Protein AF-A0A935EJN8-F1 (afdb_monomer_lite)

Sequence (92 aa):
MTQDFRQPGPHQASVGQERSQLDPGRRVVLLSLYASSFAFLLAGVWLLVGEQSLLSADIASIVGAALIITALSDVVVVAVLKRLWFKNTPRR

pLDDT: mean 77.46, std 17.54, range [41.53, 95.25]

Secondary structure (DSSP, 8-state):
---------TTSS-TT--S----HHHHHHHHHHHHHHHHHHHHHHHHHHS--SSS-HHHHHHHHHHHHHHHHHHHHHHHHHHHHHHHTS---

Foldseek 3Di:
DDPPPPDPDPPDDPPPPPPVPDDPVNVVVLVVLLVQLVVLLVQLVCLQPPDDPPDDNVVSPVSSVVSNVVSVVSVVVSVVSVVVVVVPDDDD

Radius of gyration: 24.27 Å; chains: 1; bounding box: 73×27×59 Å

Structure (mmCIF, N/CA/C/O backbone):
data_AF-A0A935EJN8-F1
#
_entry.id   AF-A0A935EJN8-F1
#
loop_
_atom_site.group_PDB
_atom_site.id
_atom_site.type_symbol
_atom_site.label_atom_id
_atom_site.label_alt_id
_atom_site.label_comp_id
_atom_site.label_asym_id
_atom_site.label_entity_id
_atom_site.label_seq_id
_atom_site.pdbx_PDB_ins_code
_atom_site.Cartn_x
_atom_site.Cartn_y
_atom_site.Cartn_z
_atom_site.occupancy
_atom_site.B_iso_or_equiv
_atom_site.auth_seq_id
_atom_site.auth_comp_id
_atom_site.auth_asym_id
_atom_site.auth_atom_id
_atom_site.pdbx_PDB_model_num
ATOM 1 N N . MET A 1 1 ? 56.297 -15.842 -36.664 1.00 44.31 1 MET A N 1
ATOM 2 C CA . MET A 1 1 ? 55.497 -15.992 -35.431 1.00 44.31 1 MET A CA 1
ATOM 3 C C . MET A 1 1 ? 54.265 -15.116 -35.566 1.00 44.31 1 MET A C 1
ATOM 5 O O . MET A 1 1 ? 54.341 -13.921 -35.331 1.00 44.31 1 MET A O 1
ATOM 9 N N . THR A 1 2 ? 53.168 -15.682 -36.053 1.00 52.78 2 THR A N 1
ATOM 10 C CA . THR A 1 2 ? 51.866 -15.014 -36.134 1.00 52.78 2 THR A CA 1
ATOM 11 C C . THR A 1 2 ? 51.161 -15.206 -34.795 1.00 52.78 2 THR A C 1
ATOM 13 O O . THR A 1 2 ? 50.824 -16.329 -34.430 1.00 52.78 2 THR A O 1
ATOM 16 N N . GLN A 1 3 ? 51.021 -14.130 -34.020 1.00 50.09 3 GLN A N 1
ATOM 17 C CA . GLN A 1 3 ? 50.187 -14.130 -32.821 1.00 50.09 3 GLN A CA 1
ATOM 18 C C . GLN A 1 3 ? 48.719 -14.146 -33.256 1.00 50.09 3 GLN A C 1
ATOM 20 O O . GLN A 1 3 ? 48.184 -13.134 -33.706 1.00 50.09 3 GLN A O 1
ATOM 25 N N . ASP A 1 4 ? 48.088 -15.310 -33.127 1.00 56.41 4 ASP A N 1
ATOM 26 C CA . ASP A 1 4 ? 46.640 -15.469 -33.205 1.00 56.41 4 ASP A CA 1
ATOM 27 C C . ASP A 1 4 ? 45.979 -14.715 -32.042 1.00 56.41 4 ASP A C 1
ATOM 29 O O . ASP A 1 4 ? 45.898 -15.204 -30.913 1.00 56.41 4 ASP A O 1
ATOM 33 N N . PHE A 1 5 ? 45.471 -13.516 -32.325 1.00 54.75 5 PHE A N 1
ATOM 34 C CA . PHE A 1 5 ? 44.509 -12.822 -31.471 1.00 54.75 5 PHE A CA 1
ATOM 35 C C . PHE A 1 5 ? 43.151 -13.528 -31.581 1.00 54.75 5 PHE A C 1
ATOM 37 O O . PHE A 1 5 ? 42.244 -13.092 -32.290 1.00 54.75 5 PHE A O 1
ATOM 44 N N . ARG A 1 6 ? 42.991 -14.646 -30.869 1.00 56.53 6 ARG A N 1
ATOM 45 C CA . ARG A 1 6 ? 41.656 -15.183 -30.592 1.00 56.53 6 ARG A CA 1
ATOM 46 C C . ARG A 1 6 ? 40.950 -14.220 -29.641 1.00 56.53 6 ARG A C 1
ATOM 48 O O . ARG A 1 6 ? 41.285 -14.131 -28.464 1.00 56.53 6 ARG A O 1
ATOM 55 N N . GLN A 1 7 ? 39.995 -13.481 -30.197 1.00 58.59 7 GLN A N 1
ATOM 56 C CA . GLN A 1 7 ? 39.012 -12.680 -29.476 1.00 58.59 7 GLN A CA 1
ATOM 57 C C . GLN A 1 7 ? 38.398 -13.488 -28.316 1.00 58.59 7 GLN A C 1
ATOM 59 O O . GLN A 1 7 ? 37.830 -14.555 -28.566 1.00 58.59 7 GLN A O 1
ATOM 64 N N . PRO A 1 8 ? 38.420 -12.990 -27.067 1.00 51.50 8 PRO A N 1
ATOM 65 C CA . PRO A 1 8 ? 37.424 -13.397 -26.094 1.00 51.50 8 PRO A CA 1
ATOM 66 C C . PRO A 1 8 ? 36.094 -12.758 -26.516 1.00 51.50 8 PRO A C 1
ATOM 68 O O . PRO A 1 8 ? 35.964 -11.536 -26.580 1.00 51.50 8 PRO A O 1
ATOM 71 N N . GLY A 1 9 ? 35.145 -13.607 -26.912 1.00 48.12 9 GLY A N 1
ATOM 72 C CA . GLY A 1 9 ? 33.879 -13.208 -27.518 1.00 48.12 9 GLY A CA 1
ATOM 73 C C . GLY A 1 9 ? 32.966 -12.374 -26.607 1.00 48.12 9 GLY A C 1
ATOM 74 O O . GLY A 1 9 ? 33.072 -12.439 -25.383 1.00 48.12 9 GLY A O 1
ATOM 75 N N . PRO A 1 10 ? 31.989 -11.653 -27.180 1.00 49.28 10 PRO A N 1
ATOM 76 C CA . PRO A 1 10 ? 31.020 -10.865 -26.418 1.00 49.28 10 PRO A CA 1
ATOM 77 C C . PRO A 1 10 ? 29.899 -11.718 -25.782 1.00 49.28 10 PRO A C 1
ATOM 79 O O . PRO A 1 10 ? 28.796 -11.225 -25.569 1.00 49.28 10 PRO A O 1
ATOM 82 N N . HIS A 1 11 ? 30.130 -13.006 -25.491 1.00 51.66 11 HIS A N 1
ATOM 83 C CA . HIS A 1 11 ? 29.042 -13.964 -25.230 1.00 51.66 11 HIS A CA 1
ATOM 84 C C . HIS A 1 11 ? 28.963 -14.604 -23.840 1.00 51.66 11 HIS A C 1
ATOM 86 O O . HIS A 1 11 ? 28.140 -15.491 -23.629 1.00 51.66 11 HIS A O 1
ATOM 92 N N . GLN A 1 12 ? 29.715 -14.128 -22.853 1.00 50.56 12 GLN A N 1
ATOM 93 C CA . GLN A 1 12 ? 29.524 -14.508 -21.445 1.00 50.56 12 GLN A CA 1
ATOM 94 C C . GLN A 1 12 ? 29.863 -13.257 -20.618 1.00 50.56 12 GLN A C 1
ATOM 96 O O . GLN A 1 12 ? 31.008 -12.839 -20.607 1.00 50.56 12 GLN A O 1
ATOM 101 N N . ALA A 1 13 ? 28.949 -12.501 -20.007 1.00 46.34 13 ALA A N 1
ATOM 102 C CA . ALA A 1 13 ? 28.058 -12.934 -18.942 1.00 46.34 13 ALA A CA 1
ATOM 103 C C . ALA A 1 13 ? 27.034 -11.824 -18.596 1.00 46.34 13 ALA A C 1
ATOM 105 O O . ALA A 1 13 ? 27.015 -11.299 -17.486 1.00 46.34 13 ALA A O 1
ATOM 106 N N . SER A 1 14 ? 26.141 -11.472 -19.521 1.00 44.25 14 SER A N 1
ATOM 107 C CA . SER A 1 14 ? 24.955 -10.650 -19.204 1.00 44.25 14 SER A CA 1
ATOM 108 C C . SER A 1 14 ? 23.736 -11.510 -18.834 1.00 44.25 14 SER A C 1
ATOM 110 O O . SER A 1 14 ? 22.601 -11.067 -18.949 1.00 44.25 14 SER A O 1
ATOM 112 N N . VAL A 1 15 ? 23.945 -12.748 -18.371 1.00 47.56 15 VAL A N 1
ATOM 113 C CA . VAL A 1 15 ? 22.893 -13.762 -18.117 1.00 47.56 15 VAL A CA 1
ATOM 114 C C . VAL A 1 15 ? 22.127 -13.515 -16.797 1.00 47.56 15 VAL A C 1
ATOM 116 O O . VAL A 1 15 ? 21.474 -14.399 -16.261 1.00 47.56 15 VAL A O 1
ATOM 119 N N . GLY A 1 16 ? 22.155 -12.299 -16.244 1.00 41.53 16 GLY A N 1
ATOM 120 C CA . GLY A 1 16 ? 21.489 -12.009 -14.964 1.00 41.53 16 GLY A CA 1
ATOM 121 C C . GLY A 1 16 ? 20.887 -10.618 -14.799 1.00 41.53 16 GLY A C 1
ATOM 122 O O . GLY A 1 16 ? 20.271 -10.357 -13.766 1.00 41.53 16 GLY A O 1
ATOM 123 N N . GLN A 1 17 ? 21.036 -9.718 -15.776 1.00 42.78 17 GLN A N 1
ATOM 124 C CA . GLN A 1 17 ? 20.678 -8.306 -15.587 1.00 42.78 17 GLN A CA 1
ATOM 125 C C . GLN A 1 17 ? 19.693 -7.740 -16.611 1.00 42.78 17 GLN A C 1
ATOM 127 O O . GLN A 1 17 ? 19.411 -6.547 -16.584 1.00 42.78 17 GLN A O 1
ATOM 132 N N . GLU A 1 18 ? 19.039 -8.594 -17.397 1.00 43.38 18 GLU A N 1
ATOM 133 C CA . GLU A 1 18 ? 17.774 -8.252 -18.058 1.00 43.38 18 GLU A CA 1
ATOM 134 C C . GLU A 1 18 ? 16.579 -8.413 -17.106 1.00 43.38 18 GLU A C 1
ATOM 136 O O . GLU A 1 18 ? 15.488 -8.848 -17.477 1.00 43.38 18 GLU A O 1
ATOM 141 N N . ARG A 1 19 ? 16.733 -8.008 -15.838 1.00 50.72 19 ARG A N 1
ATOM 142 C CA . ARG A 1 19 ? 15.561 -7.604 -15.058 1.00 50.72 19 ARG A CA 1
ATOM 143 C C . ARG A 1 19 ? 15.101 -6.291 -15.654 1.00 50.72 19 ARG A C 1
ATOM 145 O O . ARG A 1 19 ? 15.507 -5.249 -15.147 1.00 50.72 19 ARG A O 1
ATOM 152 N N . SER A 1 20 ? 14.338 -6.397 -16.750 1.00 51.84 20 SER A N 1
ATOM 153 C CA . SER A 1 20 ? 13.492 -5.381 -17.377 1.00 51.84 20 SER A CA 1
ATOM 154 C C . SER A 1 20 ? 13.599 -4.089 -16.589 1.00 51.84 20 SER A C 1
ATOM 156 O O . SER A 1 20 ? 12.910 -3.932 -15.574 1.00 51.84 20 SER A O 1
ATOM 158 N N . GLN A 1 21 ? 14.596 -3.264 -16.932 1.00 57.03 21 GLN A N 1
ATOM 159 C CA . GLN A 1 21 ? 14.928 -2.095 -16.134 1.00 57.03 21 GLN A CA 1
ATOM 160 C C . GLN A 1 21 ? 13.739 -1.153 -16.264 1.00 57.03 21 GLN A C 1
ATOM 162 O O . GLN A 1 21 ? 13.649 -0.382 -17.211 1.00 57.03 21 GLN A O 1
ATOM 167 N N . LEU A 1 22 ? 12.772 -1.277 -15.347 1.00 60.62 22 LEU A N 1
ATOM 168 C CA . LEU A 1 22 ? 11.701 -0.308 -15.213 1.00 60.62 22 LEU A CA 1
ATOM 169 C C . LEU A 1 22 ? 12.385 1.046 -15.131 1.00 60.62 22 LEU A C 1
ATOM 171 O O . LEU A 1 22 ? 13.248 1.223 -14.267 1.00 60.62 22 LEU A O 1
ATOM 175 N N . ASP A 1 23 ? 12.015 1.925 -16.057 1.00 75.00 23 ASP A N 1
ATOM 176 C CA . ASP A 1 23 ? 12.459 3.310 -16.117 1.00 75.00 23 ASP A CA 1
ATOM 177 C C . ASP A 1 23 ? 12.515 3.889 -14.689 1.00 75.00 23 ASP A C 1
ATOM 179 O O . ASP A 1 23 ? 11.574 3.648 -13.913 1.00 75.00 23 ASP A O 1
ATOM 183 N N . PRO A 1 24 ? 13.602 4.577 -14.290 1.00 77.88 24 PRO A N 1
ATOM 184 C CA . PRO A 1 24 ? 13.743 5.122 -12.942 1.00 77.88 24 PRO A CA 1
ATOM 185 C C . PRO A 1 24 ? 12.503 5.908 -12.489 1.00 77.88 24 PRO A C 1
ATOM 187 O O . PRO A 1 24 ? 12.105 5.770 -11.332 1.00 77.88 24 PRO A O 1
ATOM 190 N N . GLY A 1 25 ? 11.810 6.613 -13.394 1.00 82.38 25 GLY A N 1
ATOM 191 C CA . GLY A 1 25 ? 10.552 7.294 -13.071 1.00 82.38 25 GLY A CA 1
ATOM 192 C C . GLY A 1 25 ? 9.427 6.337 -12.656 1.00 82.38 25 GLY A C 1
ATOM 193 O O . GLY A 1 25 ? 8.750 6.555 -11.652 1.00 82.38 25 GLY A O 1
ATOM 194 N N . ARG A 1 26 ? 9.265 5.210 -13.363 1.00 82.62 26 ARG A N 1
ATOM 195 C CA . ARG A 1 26 ? 8.261 4.177 -13.030 1.00 82.62 26 ARG A CA 1
ATOM 196 C C . ARG A 1 26 ? 8.561 3.500 -11.694 1.00 82.62 26 ARG A C 1
ATOM 198 O O . ARG A 1 26 ? 7.634 3.136 -10.973 1.00 82.62 26 ARG A O 1
ATOM 205 N N . ARG A 1 27 ? 9.843 3.339 -11.346 1.00 83.38 27 ARG A N 1
ATOM 206 C CA . ARG A 1 27 ? 10.253 2.790 -10.042 1.00 83.38 27 ARG A CA 1
ATOM 207 C C . ARG A 1 27 ? 9.871 3.715 -8.895 1.00 83.38 27 ARG A C 1
ATOM 209 O O . ARG A 1 27 ? 9.341 3.222 -7.907 1.00 83.38 27 ARG A O 1
ATOM 216 N N . VAL A 1 28 ? 10.099 5.022 -9.040 1.00 88.38 28 VAL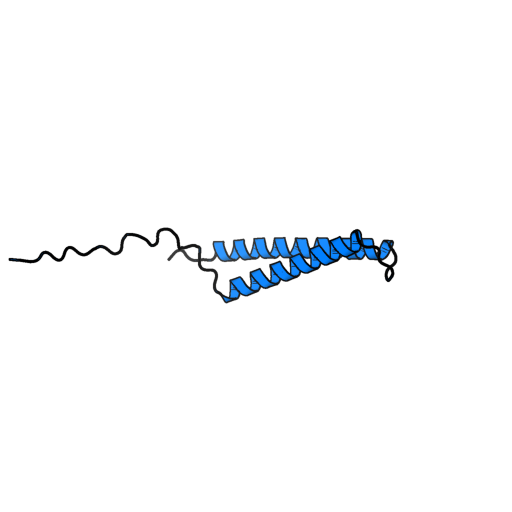 A N 1
ATOM 217 C CA . VAL A 1 28 ? 9.730 6.018 -8.021 1.00 88.38 28 VAL A CA 1
ATOM 218 C C . VAL A 1 28 ? 8.222 6.015 -7.782 1.00 88.38 28 VAL A C 1
ATOM 220 O O . VAL A 1 28 ? 7.804 5.966 -6.631 1.00 88.38 28 VAL A O 1
ATOM 223 N N . VAL A 1 29 ? 7.414 5.969 -8.848 1.00 87.75 29 VAL A N 1
ATOM 224 C CA . VAL A 1 29 ? 5.946 5.880 -8.736 1.00 87.75 29 VAL A CA 1
ATOM 225 C C . VAL A 1 29 ? 5.517 4.611 -7.995 1.00 87.75 29 VAL A C 1
ATOM 227 O O . VAL A 1 29 ? 4.703 4.672 -7.083 1.00 87.75 29 VAL A O 1
ATOM 230 N N . LEU A 1 30 ? 6.076 3.446 -8.333 1.00 87.25 30 LEU A N 1
ATOM 231 C CA . LEU A 1 30 ? 5.737 2.213 -7.611 1.00 87.25 30 LEU A CA 1
ATOM 232 C C . LEU A 1 30 ? 6.146 2.284 -6.142 1.00 87.25 30 LEU A C 1
ATOM 234 O O . LEU A 1 30 ? 5.397 1.827 -5.285 1.00 87.25 30 LEU A O 1
ATOM 238 N N . LEU A 1 31 ? 7.325 2.839 -5.853 1.00 89.75 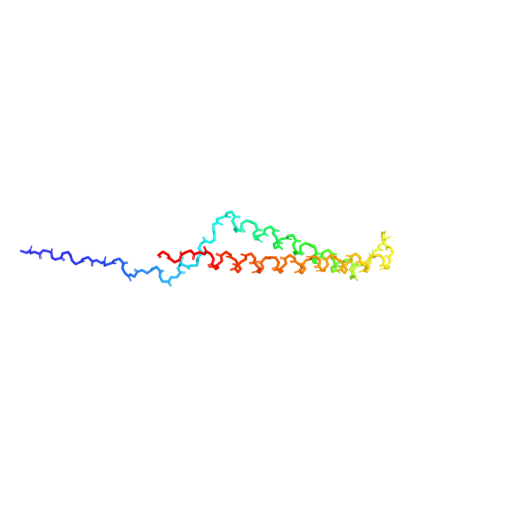31 LEU A N 1
ATOM 239 C CA . LEU A 1 31 ? 7.821 2.975 -4.490 1.00 89.75 31 LEU A CA 1
ATOM 240 C C . LEU A 1 31 ? 6.936 3.920 -3.667 1.00 89.75 31 LEU A C 1
ATOM 242 O O . LEU A 1 31 ? 6.623 3.596 -2.526 1.00 89.75 31 LEU A O 1
ATOM 246 N N . SER A 1 32 ? 6.501 5.046 -4.242 1.00 90.31 32 SER A N 1
ATOM 247 C CA . SER A 1 32 ? 5.615 5.991 -3.558 1.00 90.31 32 SER A CA 1
ATOM 248 C C . SER A 1 32 ? 4.235 5.393 -3.299 1.00 90.31 32 SER A C 1
ATOM 250 O O . SER A 1 32 ? 3.729 5.528 -2.188 1.00 90.31 32 SER A O 1
ATOM 252 N N . LEU A 1 33 ? 3.665 4.657 -4.261 1.00 89.94 33 LEU A N 1
ATOM 253 C CA . LEU A 1 33 ? 2.417 3.915 -4.057 1.00 89.94 33 LEU A CA 1
ATOM 254 C C . LEU A 1 33 ? 2.557 2.855 -2.958 1.00 89.94 33 LEU A C 1
ATOM 256 O O . LEU A 1 33 ? 1.693 2.757 -2.094 1.00 89.94 33 LEU A O 1
ATOM 260 N N . TYR A 1 34 ? 3.651 2.088 -2.944 1.00 90.00 34 TYR A N 1
ATOM 261 C CA . TYR A 1 34 ? 3.889 1.113 -1.876 1.00 90.00 34 TYR A CA 1
ATOM 262 C C . TYR A 1 34 ? 4.053 1.777 -0.508 1.00 90.00 34 TYR A C 1
ATOM 264 O O . TYR A 1 34 ? 3.494 1.285 0.468 1.00 90.00 34 TYR A O 1
ATOM 272 N N . ALA A 1 35 ? 4.794 2.883 -0.430 1.00 92.38 35 ALA A N 1
ATOM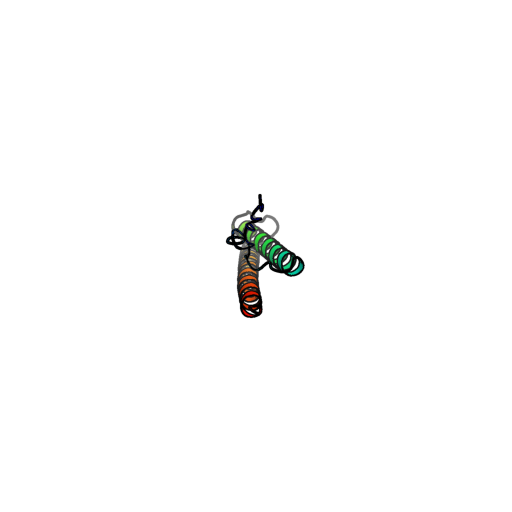 273 C CA . ALA A 1 35 ? 4.986 3.618 0.815 1.00 92.38 35 ALA A CA 1
ATOM 274 C C . ALA A 1 35 ? 3.658 4.190 1.337 1.00 92.38 35 ALA A C 1
ATOM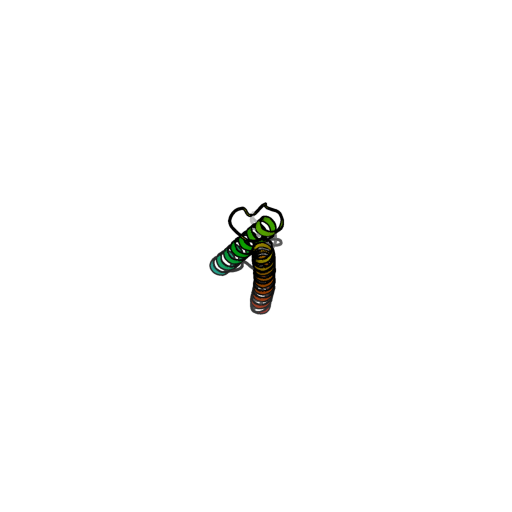 276 O O . ALA A 1 35 ? 3.355 4.047 2.519 1.00 92.38 35 ALA A O 1
ATOM 277 N N . SER A 1 36 ? 2.848 4.770 0.447 1.00 92.12 36 SER A N 1
ATOM 278 C CA . SER A 1 36 ? 1.507 5.280 0.750 1.00 92.12 36 SER A CA 1
ATOM 279 C C . SER A 1 36 ? 0.576 4.170 1.243 1.00 92.12 36 SER A C 1
ATOM 281 O O . SER A 1 36 ? 0.011 4.269 2.330 1.00 92.12 36 SER A O 1
ATOM 283 N N . SER A 1 37 ? 0.489 3.068 0.493 1.00 92.19 37 SER A N 1
ATOM 284 C CA . SER A 1 37 ? -0.297 1.886 0.858 1.00 92.19 37 SER A CA 1
ATOM 285 C C . SER A 1 37 ? 0.108 1.344 2.230 1.00 92.19 37 SER A C 1
ATOM 287 O O . SER A 1 37 ? -0.746 1.100 3.080 1.00 92.19 37 SER A O 1
ATOM 289 N N . PHE A 1 38 ? 1.412 1.221 2.490 1.00 93.75 38 PHE A N 1
ATOM 290 C CA . PHE A 1 38 ? 1.915 0.745 3.775 1.00 93.75 38 PHE A CA 1
ATOM 291 C C . PHE A 1 38 ? 1.568 1.699 4.923 1.00 93.75 38 PHE A C 1
ATOM 293 O O . PHE A 1 38 ? 1.145 1.243 5.983 1.00 93.75 38 PHE A O 1
ATOM 300 N N . ALA A 1 39 ? 1.690 3.012 4.711 1.00 94.31 39 ALA A N 1
ATOM 301 C CA . ALA A 1 39 ? 1.312 4.013 5.702 1.00 94.31 39 ALA A CA 1
ATOM 302 C C . ALA A 1 39 ? -0.187 3.947 6.036 1.00 94.31 39 ALA A C 1
ATOM 304 O O . ALA A 1 39 ? -0.545 3.949 7.213 1.00 94.31 39 ALA A O 1
ATOM 305 N N . PHE A 1 40 ? -1.058 3.817 5.029 1.00 93.12 40 PHE A N 1
ATOM 306 C CA . PHE A 1 40 ? -2.497 3.653 5.247 1.00 93.12 40 PHE A CA 1
ATOM 307 C C . PHE A 1 40 ? -2.840 2.345 5.950 1.00 93.12 40 PHE A C 1
ATOM 309 O O . PHE A 1 40 ? -3.678 2.342 6.848 1.00 93.12 40 PHE A O 1
ATOM 316 N N . LEU A 1 41 ? -2.173 1.246 5.595 1.00 93.44 41 LEU A N 1
ATOM 317 C CA . LEU A 1 41 ? -2.372 -0.037 6.259 1.00 93.44 41 LEU A CA 1
ATOM 318 C C . LEU A 1 41 ? -1.986 0.053 7.739 1.00 93.44 41 LEU A C 1
ATOM 320 O O . LEU A 1 41 ? -2.758 -0.357 8.602 1.00 93.44 41 LEU A O 1
ATOM 324 N N . LEU A 1 42 ? -0.815 0.624 8.033 1.00 95.19 42 LEU A N 1
ATOM 325 C CA . LEU A 1 42 ? -0.328 0.791 9.398 1.00 95.19 42 LEU A CA 1
ATOM 326 C C . LEU A 1 42 ? -1.261 1.700 10.204 1.00 95.19 42 LEU A C 1
ATOM 328 O O . LEU A 1 42 ? -1.626 1.352 11.321 1.00 95.19 42 LEU A O 1
ATOM 332 N N . ALA A 1 43 ? -1.684 2.824 9.622 1.00 92.81 43 ALA A N 1
ATOM 333 C CA . ALA A 1 43 ? -2.625 3.743 10.248 1.00 92.81 43 ALA A CA 1
ATOM 334 C C . ALA A 1 43 ? -3.980 3.074 10.510 1.00 92.81 43 ALA A C 1
ATOM 336 O O . ALA A 1 43 ? -4.521 3.222 11.598 1.00 92.81 43 ALA A O 1
ATOM 337 N N . GLY A 1 44 ? -4.506 2.300 9.557 1.00 91.69 44 GLY A N 1
ATOM 338 C CA . GLY A 1 44 ? -5.765 1.577 9.716 1.00 91.69 44 GLY A CA 1
ATOM 339 C C . GLY A 1 44 ? -5.698 0.507 10.804 1.00 91.69 44 GLY A C 1
ATOM 340 O O . GLY A 1 44 ? -6.572 0.454 11.665 1.00 91.69 44 GLY A O 1
ATOM 341 N N . VAL A 1 45 ? -4.630 -0.297 10.828 1.00 93.00 45 VAL A N 1
ATOM 342 C CA . VAL A 1 45 ? -4.403 -1.303 11.880 1.00 93.00 45 VAL A CA 1
ATOM 343 C C . VAL A 1 45 ? -4.205 -0.638 13.241 1.00 93.00 45 VAL A C 1
ATOM 345 O O . VAL A 1 45 ? -4.801 -1.071 14.224 1.00 93.00 45 VAL A O 1
ATOM 348 N N . TRP A 1 46 ? -3.421 0.439 13.304 1.00 92.44 46 TRP A N 1
ATOM 349 C CA . TRP A 1 46 ? -3.252 1.229 14.521 1.00 92.44 46 TRP A CA 1
ATOM 350 C C . TRP A 1 46 ? -4.584 1.785 15.018 1.00 92.44 46 TRP A C 1
ATOM 352 O O . TRP A 1 46 ? -4.846 1.767 16.217 1.00 92.44 46 TRP A O 1
ATOM 362 N N . LEU A 1 47 ? -5.450 2.240 14.110 1.00 91.12 47 LEU A N 1
ATOM 363 C CA . LEU A 1 47 ? -6.758 2.769 14.474 1.00 91.12 47 LEU A CA 1
ATOM 364 C C . LEU A 1 47 ? -7.684 1.698 15.065 1.00 91.12 47 LEU A C 1
ATOM 366 O O . LEU A 1 47 ? -8.461 2.006 15.962 1.00 91.12 47 LEU A O 1
ATOM 370 N N . LEU A 1 48 ? -7.579 0.456 14.579 1.00 89.12 48 LEU A N 1
ATOM 371 C CA . LEU A 1 48 ? -8.389 -0.677 15.036 1.00 89.12 48 LEU A CA 1
ATOM 372 C C . LEU A 1 48 ? -7.895 -1.308 16.343 1.00 89.12 48 LEU A C 1
ATOM 374 O O . LEU A 1 48 ? -8.700 -1.857 17.088 1.00 89.12 48 LEU A O 1
ATOM 378 N N . VAL A 1 49 ? -6.586 -1.285 16.597 1.00 89.56 49 VAL A N 1
ATOM 379 C CA . VAL A 1 49 ? -5.977 -1.953 17.762 1.00 89.56 49 VAL A CA 1
ATOM 380 C C . VAL A 1 49 ? -5.651 -0.965 18.885 1.00 89.56 49 VAL A C 1
ATOM 382 O O . VAL A 1 49 ? -5.638 -1.340 20.054 1.00 89.56 49 VAL A O 1
ATOM 385 N N . GLY A 1 50 ? -5.369 0.291 18.543 1.00 83.94 50 GLY A N 1
ATOM 386 C CA . GLY A 1 50 ? -5.017 1.336 19.495 1.00 83.94 50 GLY A CA 1
ATOM 387 C C . GLY A 1 50 ? -6.239 1.930 20.188 1.00 83.94 50 GLY A C 1
ATOM 388 O O . GLY A 1 50 ? -7.274 2.164 19.566 1.00 83.94 50 GLY A O 1
ATOM 389 N N . GLU A 1 51 ? -6.093 2.237 21.473 1.00 78.75 51 GLU A N 1
ATOM 390 C CA . GLU A 1 51 ? -7.103 2.953 22.249 1.00 78.75 51 GLU A CA 1
ATOM 391 C C . GLU A 1 51 ? -7.205 4.403 21.745 1.00 78.75 51 GLU A C 1
ATOM 393 O O . GLU A 1 51 ? -6.303 5.221 21.940 1.00 78.75 51 GLU A O 1
ATOM 398 N N . GLN A 1 52 ? -8.290 4.721 21.035 1.00 77.25 52 GLN A N 1
ATOM 399 C CA . GLN A 1 52 ? -8.505 6.056 20.480 1.00 77.25 52 GLN A CA 1
ATOM 400 C C . GLN A 1 52 ? -9.209 6.936 21.514 1.00 77.25 52 GLN A C 1
ATOM 402 O O . GLN A 1 52 ? -10.427 6.910 21.638 1.00 77.25 52 GLN A O 1
ATOM 407 N N . SER A 1 53 ? -8.453 7.760 22.239 1.00 78.94 53 SER A N 1
ATOM 408 C CA . SER A 1 53 ? -9.034 8.734 23.178 1.00 78.94 53 SER A CA 1
ATOM 409 C C . SER A 1 53 ? -9.733 9.911 22.481 1.00 78.94 53 SER A C 1
ATOM 411 O O . SER A 1 53 ? -10.528 10.614 23.100 1.00 78.94 53 SER A O 1
ATOM 413 N N . LEU A 1 54 ? -9.444 10.125 21.192 1.00 79.56 54 LEU A N 1
ATOM 414 C CA . LEU A 1 54 ? -9.938 11.250 20.389 1.00 79.56 54 LEU A CA 1
ATOM 415 C C . LEU A 1 54 ? -11.142 10.899 19.498 1.00 79.56 54 LEU A C 1
ATOM 417 O O . LEU A 1 54 ? -11.816 11.809 19.018 1.00 79.56 54 LEU A O 1
ATOM 421 N N . LEU A 1 55 ? -11.414 9.613 19.247 1.00 78.88 55 LEU A N 1
ATOM 422 C CA . LEU A 1 55 ? -12.502 9.159 18.376 1.00 78.88 55 LEU A CA 1
ATOM 423 C C . LEU A 1 55 ? -13.402 8.157 19.096 1.00 78.88 55 LEU A C 1
ATOM 425 O O . LEU A 1 55 ? -12.927 7.281 19.809 1.00 78.88 55 LEU A O 1
ATOM 429 N N . SER A 1 56 ? -14.709 8.240 18.833 1.00 86.00 56 SER A N 1
ATOM 430 C CA . SER A 1 56 ? -15.644 7.183 19.227 1.00 86.00 56 SER A CA 1
ATOM 431 C C . SER A 1 56 ? -15.235 5.850 18.591 1.00 86.00 56 SER A C 1
ATOM 433 O O . SER A 1 56 ? -14.842 5.821 17.421 1.00 86.00 56 SER A O 1
ATOM 435 N N . ALA A 1 57 ? -15.363 4.756 19.345 1.00 83.56 57 ALA A N 1
ATOM 436 C CA . ALA A 1 57 ? -14.974 3.411 18.918 1.00 83.56 57 ALA A CA 1
ATOM 437 C C . ALA A 1 57 ? -15.635 2.991 17.591 1.00 83.56 57 ALA A C 1
ATOM 439 O O . ALA A 1 57 ? -14.985 2.379 16.739 1.00 83.56 57 ALA A O 1
ATOM 440 N N . ASP A 1 58 ? -16.890 3.392 17.372 1.00 87.88 58 ASP A N 1
ATOM 441 C CA . ASP A 1 58 ? -17.614 3.113 16.126 1.00 87.88 58 ASP A CA 1
ATOM 442 C C . ASP A 1 58 ? -16.965 3.816 14.926 1.00 87.88 58 ASP A C 1
ATOM 444 O O . ASP A 1 58 ? -16.766 3.221 13.865 1.00 87.88 58 ASP A O 1
ATOM 448 N N . ILE A 1 59 ? -16.568 5.080 15.100 1.00 90.12 59 ILE A N 1
ATOM 449 C CA . ILE A 1 59 ? -15.946 5.881 14.040 1.00 90.12 59 ILE A CA 1
ATOM 450 C C . ILE A 1 59 ? -14.528 5.377 13.771 1.00 90.12 59 ILE A C 1
ATOM 452 O O . ILE A 1 59 ? -14.149 5.212 12.613 1.00 90.12 59 ILE A O 1
ATOM 456 N N . ALA A 1 60 ? -13.759 5.086 14.824 1.00 88.25 60 ALA A N 1
ATOM 457 C CA . ALA A 1 60 ? -12.427 4.503 14.703 1.00 88.25 60 ALA A CA 1
ATOM 458 C C . ALA A 1 60 ? -12.465 3.175 13.929 1.00 88.25 60 ALA A C 1
ATOM 460 O O . ALA A 1 60 ? -11.644 2.949 13.044 1.00 88.25 60 ALA A O 1
ATOM 461 N N . SER A 1 61 ? -13.475 2.339 14.174 1.00 89.19 61 SER A N 1
ATOM 462 C CA . SER A 1 61 ? -13.646 1.075 13.454 1.00 89.19 61 SER A CA 1
ATOM 463 C C . SER A 1 61 ? -13.906 1.284 11.959 1.00 89.19 61 SER A C 1
ATOM 465 O O . SER A 1 61 ? -13.257 0.660 11.116 1.00 89.19 61 SER A O 1
ATOM 467 N N . ILE A 1 62 ? -14.810 2.207 11.612 1.00 93.75 62 ILE A N 1
ATOM 468 C CA . ILE A 1 62 ? -15.153 2.519 10.216 1.00 93.75 62 ILE A CA 1
ATOM 469 C C . ILE A 1 62 ? -13.954 3.121 9.478 1.00 93.75 62 ILE A C 1
ATOM 471 O O . ILE A 1 62 ? -13.619 2.684 8.375 1.00 93.75 62 ILE A O 1
ATOM 475 N N . VAL A 1 63 ? -13.288 4.108 10.082 1.00 92.56 63 VAL A N 1
ATOM 476 C CA . VAL A 1 63 ? -12.131 4.777 9.473 1.00 92.56 63 VAL A CA 1
ATOM 477 C C . VAL A 1 63 ? -10.964 3.800 9.333 1.00 92.56 63 VAL A C 1
ATOM 479 O O . VAL A 1 63 ? -10.324 3.763 8.284 1.00 92.56 63 VAL A O 1
ATOM 482 N N . GLY A 1 64 ? -10.720 2.956 10.336 1.00 91.75 64 GLY A N 1
ATOM 483 C CA . GLY A 1 64 ? -9.657 1.955 10.306 1.00 91.75 64 GLY A CA 1
ATOM 484 C C . GLY A 1 64 ? -9.864 0.947 9.178 1.00 91.75 64 GLY A C 1
ATOM 485 O O . GLY A 1 64 ? -8.954 0.700 8.384 1.00 91.75 64 GLY A O 1
ATOM 486 N N . ALA A 1 65 ? -11.091 0.438 9.034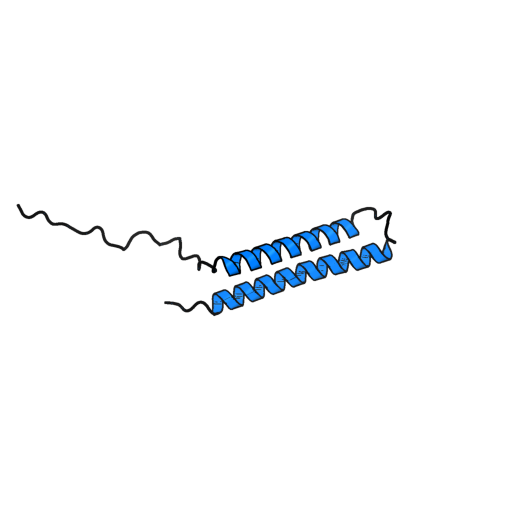 1.00 92.81 65 ALA A N 1
ATOM 487 C CA . ALA A 1 65 ? -11.460 -0.437 7.926 1.00 92.81 65 ALA A CA 1
ATOM 488 C C . ALA A 1 65 ? -11.316 0.259 6.559 1.00 92.81 65 ALA A C 1
ATOM 490 O O . ALA A 1 65 ? -10.752 -0.323 5.631 1.00 92.81 65 ALA A O 1
ATOM 491 N N . ALA A 1 66 ? -11.764 1.513 6.432 1.00 95.25 66 ALA A N 1
ATOM 492 C CA . ALA A 1 66 ? -11.639 2.286 5.196 1.00 95.25 66 ALA A CA 1
ATOM 493 C C . ALA A 1 66 ? -10.173 2.498 4.780 1.00 95.25 66 ALA A C 1
ATOM 495 O O . ALA A 1 66 ? -9.838 2.362 3.600 1.00 95.25 66 ALA A O 1
ATOM 496 N N . LEU A 1 67 ? -9.282 2.770 5.738 1.00 93.25 67 LEU A N 1
ATOM 497 C CA . LEU A 1 67 ? -7.844 2.894 5.489 1.00 93.25 67 LEU A CA 1
ATOM 498 C C . LEU A 1 67 ? -7.231 1.578 4.998 1.00 93.25 67 LEU A C 1
ATOM 500 O O . LEU A 1 67 ? -6.462 1.582 4.036 1.00 93.25 67 LEU A O 1
ATOM 504 N N . ILE A 1 68 ? -7.618 0.443 5.586 1.00 93.69 68 ILE A N 1
ATOM 505 C CA . ILE A 1 68 ? -7.151 -0.880 5.143 1.00 93.69 68 ILE A CA 1
ATOM 506 C C . ILE A 1 68 ? -7.637 -1.187 3.721 1.00 93.69 68 ILE A C 1
ATOM 508 O O . ILE A 1 68 ? -6.847 -1.618 2.881 1.00 93.69 68 ILE A O 1
ATOM 512 N N . ILE A 1 69 ? -8.912 -0.930 3.414 1.00 94.31 69 ILE A N 1
ATOM 513 C CA . ILE A 1 69 ? -9.471 -1.128 2.064 1.00 94.31 69 ILE A CA 1
ATOM 514 C C . ILE A 1 69 ? -8.748 -0.243 1.038 1.00 94.31 69 ILE A C 1
ATOM 516 O O . ILE A 1 69 ? -8.437 -0.692 -0.069 1.00 94.31 69 ILE A O 1
ATOM 520 N N . THR A 1 70 ? -8.435 0.997 1.412 1.00 93.19 70 THR A N 1
ATOM 521 C CA . THR A 1 70 ? -7.672 1.927 0.569 1.00 93.19 70 THR A CA 1
ATOM 522 C C . THR A 1 70 ? -6.264 1.392 0.305 1.00 93.19 70 THR A C 1
ATOM 524 O O . THR A 1 70 ? -5.845 1.305 -0.849 1.00 93.19 70 THR A O 1
ATOM 527 N N . ALA A 1 71 ? -5.566 0.919 1.342 1.00 92.50 71 ALA A N 1
ATOM 528 C CA . ALA A 1 71 ? -4.245 0.311 1.201 1.00 92.50 71 ALA A CA 1
ATOM 529 C C . ALA A 1 71 ? -4.255 -0.905 0.259 1.00 92.50 71 ALA A C 1
ATOM 531 O O . ALA A 1 71 ? -3.370 -1.037 -0.589 1.00 92.50 71 ALA A O 1
ATOM 532 N N . LEU A 1 72 ? -5.266 -1.773 0.366 1.00 92.25 72 LEU A N 1
ATO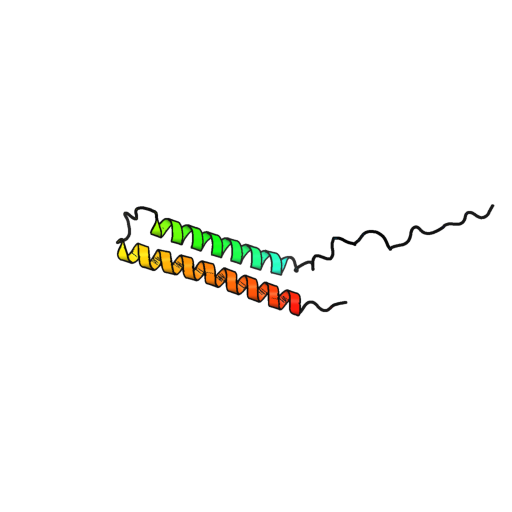M 533 C CA . LEU A 1 72 ? -5.441 -2.926 -0.523 1.00 92.25 72 LEU A CA 1
ATOM 534 C C . LEU A 1 72 ? -5.704 -2.502 -1.972 1.00 92.25 72 LEU A C 1
ATOM 536 O O . LEU A 1 72 ? -5.171 -3.115 -2.900 1.00 92.25 72 LEU A O 1
ATOM 540 N N . SER A 1 73 ? -6.482 -1.438 -2.172 1.00 91.88 73 SER A N 1
ATOM 541 C CA . SER A 1 73 ? -6.760 -0.886 -3.501 1.00 91.88 73 SER A CA 1
ATOM 542 C C . SER A 1 73 ? -5.473 -0.418 -4.188 1.00 91.88 73 SER A C 1
ATOM 544 O O . SER A 1 73 ? -5.244 -0.756 -5.351 1.00 91.88 73 SER A O 1
ATOM 546 N N . ASP A 1 74 ? -4.572 0.241 -3.455 1.00 89.69 74 ASP A N 1
ATOM 547 C CA . ASP A 1 74 ? -3.263 0.653 -3.976 1.00 89.69 74 ASP A CA 1
ATOM 548 C C . ASP A 1 74 ? -2.392 -0.547 -4.385 1.00 89.69 74 ASP A C 1
ATOM 550 O O . ASP A 1 74 ? -1.724 -0.510 -5.423 1.00 89.69 74 ASP A O 1
ATOM 554 N N . VAL A 1 75 ? -2.431 -1.655 -3.634 1.00 87.06 75 VAL A N 1
ATOM 555 C CA . VAL A 1 75 ? -1.714 -2.892 -4.003 1.00 87.06 75 VAL A CA 1
ATOM 556 C C . VAL A 1 75 ? -2.232 -3.451 -5.330 1.00 87.06 75 VAL A C 1
ATOM 558 O O . VAL A 1 75 ? -1.435 -3.870 -6.178 1.00 87.06 75 VAL A O 1
ATOM 561 N N . VAL A 1 76 ? -3.550 -3.427 -5.544 1.00 90.81 76 VAL A N 1
ATOM 562 C CA . VAL A 1 76 ? -4.164 -3.852 -6.811 1.00 90.81 76 VAL A CA 1
ATOM 563 C C . VAL A 1 76 ? -3.729 -2.934 -7.951 1.00 90.81 76 VAL A C 1
ATOM 565 O O . VAL A 1 76 ? -3.305 -3.429 -8.998 1.00 90.81 76 VAL A O 1
ATOM 568 N N . VAL A 1 77 ? -3.753 -1.614 -7.748 1.00 90.38 77 VAL A N 1
ATOM 569 C CA . VAL A 1 77 ? -3.285 -0.633 -8.742 1.00 90.38 77 VAL A CA 1
ATOM 570 C C . VAL A 1 77 ? -1.827 -0.894 -9.113 1.00 90.38 77 VAL A C 1
ATOM 572 O O . VAL A 1 77 ? -1.490 -0.958 -10.296 1.00 90.38 77 VAL A O 1
ATOM 575 N N . VAL A 1 78 ? -0.962 -1.134 -8.128 1.00 88.12 78 VAL A N 1
ATOM 576 C CA . VAL A 1 78 ? 0.444 -1.478 -8.359 1.00 88.12 78 VAL A CA 1
ATOM 577 C C . VAL A 1 78 ? 0.589 -2.780 -9.152 1.00 88.12 78 VAL A C 1
ATOM 579 O O . VAL A 1 78 ? 1.397 -2.844 -10.084 1.00 88.12 78 VAL A O 1
ATOM 582 N N . ALA A 1 79 ? -0.182 -3.818 -8.822 1.00 87.62 79 ALA A N 1
ATOM 583 C CA . ALA A 1 79 ? -0.159 -5.083 -9.551 1.00 87.62 79 ALA A CA 1
ATOM 584 C C . ALA A 1 79 ? -0.594 -4.905 -11.016 1.00 87.62 79 ALA A C 1
ATOM 586 O O . ALA A 1 79 ? 0.049 -5.441 -11.926 1.00 87.62 79 ALA A O 1
ATOM 587 N N . VAL A 1 80 ? -1.635 -4.102 -11.257 1.00 88.31 80 VAL A N 1
ATOM 588 C CA . VAL A 1 80 ? -2.121 -3.760 -12.600 1.00 88.31 80 VAL A CA 1
ATOM 589 C C . VAL A 1 80 ? -1.077 -2.949 -13.368 1.00 88.31 80 VAL A C 1
ATOM 591 O O . VAL A 1 80 ? -0.749 -3.316 -14.495 1.00 88.31 80 VAL A O 1
ATOM 594 N N . LEU A 1 81 ? -0.495 -1.908 -12.767 1.00 87.50 81 LEU A N 1
ATOM 595 C CA . LEU A 1 81 ? 0.545 -1.082 -13.391 1.00 87.50 81 LEU A CA 1
ATOM 596 C C . LEU A 1 81 ? 1.778 -1.905 -13.758 1.00 87.50 81 LEU A C 1
ATOM 598 O O . LEU A 1 81 ? 2.256 -1.820 -14.889 1.00 87.50 81 LEU A O 1
ATOM 602 N N . LYS A 1 82 ? 2.250 -2.765 -12.844 1.00 84.38 82 LYS A N 1
ATOM 603 C CA . LYS A 1 82 ? 3.326 -3.717 -13.143 1.00 84.38 82 LYS A CA 1
ATOM 604 C C . LYS A 1 82 ? 2.944 -4.580 -14.343 1.00 84.38 82 LYS A C 1
ATOM 606 O O . LYS A 1 82 ? 3.703 -4.634 -15.308 1.00 84.38 82 LYS A O 1
ATOM 611 N N . ARG A 1 83 ? 1.762 -5.206 -14.332 1.00 85.50 83 ARG A N 1
ATOM 612 C CA . ARG A 1 83 ? 1.304 -6.081 -15.424 1.00 85.50 83 ARG A CA 1
ATOM 613 C C . ARG A 1 83 ? 1.228 -5.350 -16.768 1.00 85.50 83 ARG A C 1
ATOM 615 O O . ARG A 1 83 ? 1.675 -5.900 -17.772 1.00 85.50 83 ARG A O 1
ATOM 622 N N . LEU A 1 84 ? 0.697 -4.128 -16.792 1.00 86.44 84 LEU A N 1
ATOM 623 C CA . LEU A 1 84 ? 0.596 -3.306 -18.000 1.00 86.44 84 LEU A CA 1
ATOM 624 C C . LEU A 1 84 ? 1.975 -2.909 -18.533 1.00 86.44 84 LEU A C 1
ATOM 626 O O . LEU A 1 84 ? 2.224 -3.020 -19.732 1.00 86.44 84 LEU A O 1
ATOM 630 N N . TRP A 1 85 ? 2.895 -2.499 -17.659 1.00 83.25 85 TRP A N 1
ATOM 631 C CA . TRP A 1 85 ? 4.241 -2.115 -18.079 1.00 83.25 85 TRP A CA 1
ATOM 632 C C . TRP A 1 85 ? 5.073 -3.301 -18.563 1.00 83.25 85 TRP A C 1
ATOM 634 O O . TRP A 1 85 ? 5.747 -3.170 -19.581 1.00 83.25 85 TRP A O 1
ATOM 644 N N . PHE A 1 86 ? 4.980 -4.468 -17.920 1.00 74.81 86 PHE A N 1
ATOM 645 C CA . PHE A 1 86 ? 5.643 -5.680 -18.411 1.00 74.81 86 PHE A CA 1
ATOM 646 C C . PHE A 1 86 ? 5.061 -6.162 -19.747 1.00 74.81 86 PHE A C 1
ATOM 648 O O . PHE A 1 86 ? 5.819 -6.570 -20.621 1.00 74.81 86 PHE A O 1
ATOM 655 N N . LYS A 1 87 ? 3.738 -6.069 -19.948 1.00 76.75 87 LYS A N 1
ATOM 656 C CA . LYS A 1 87 ? 3.091 -6.452 -21.215 1.00 76.75 87 LYS A CA 1
ATOM 657 C C . LYS A 1 87 ? 3.488 -5.541 -22.384 1.00 76.75 87 LYS A C 1
ATOM 659 O O . LYS A 1 87 ? 3.594 -6.019 -23.508 1.00 76.75 87 LYS A O 1
ATOM 664 N N . ASN A 1 88 ? 3.724 -4.256 -22.119 1.00 68.50 88 ASN A N 1
ATOM 665 C CA . ASN A 1 88 ? 4.018 -3.251 -23.144 1.00 68.50 88 ASN A CA 1
ATOM 666 C C . ASN A 1 88 ? 5.520 -2.990 -23.349 1.00 68.50 88 ASN A C 1
ATOM 668 O O . ASN A 1 88 ? 5.868 -2.019 -24.017 1.00 68.50 88 ASN A O 1
ATOM 672 N N . THR A 1 89 ? 6.419 -3.799 -22.778 1.00 61.09 89 THR A N 1
ATOM 673 C CA . THR A 1 89 ? 7.855 -3.660 -23.065 1.00 61.09 89 THR A CA 1
ATOM 674 C C . THR A 1 89 ? 8.149 -4.406 -24.374 1.00 61.09 89 THR A C 1
ATOM 676 O O . THR A 1 89 ? 8.054 -5.635 -24.385 1.00 61.09 89 THR A O 1
ATOM 679 N N . PRO A 1 90 ? 8.434 -3.716 -25.498 1.00 52.47 90 PRO A N 1
ATOM 680 C CA . PRO A 1 90 ? 8.719 -4.394 -26.756 1.00 52.47 90 PRO A CA 1
ATOM 681 C C . PRO A 1 90 ? 9.989 -5.232 -26.589 1.00 52.47 90 PRO A C 1
ATOM 683 O O . PRO A 1 90 ? 11.020 -4.707 -26.172 1.00 52.47 90 PRO A O 1
ATOM 686 N N . ARG A 1 91 ? 9.907 -6.532 -26.906 1.00 55.28 91 ARG A N 1
ATOM 687 C CA . ARG A 1 91 ? 11.094 -7.371 -27.110 1.00 55.28 91 ARG A CA 1
ATOM 688 C C . ARG A 1 91 ? 11.865 -6.752 -28.276 1.00 55.28 91 ARG A C 1
ATOM 690 O O . ARG A 1 91 ? 11.386 -6.816 -29.406 1.00 55.28 91 ARG A O 1
ATOM 697 N N . ARG A 1 92 ? 12.968 -6.071 -27.979 1.00 47.41 92 ARG A N 1
ATOM 698 C CA . ARG A 1 92 ? 13.970 -5.692 -28.975 1.00 47.41 92 ARG A CA 1
ATOM 699 C C . ARG A 1 92 ? 15.044 -6.757 -29.008 1.00 47.41 92 ARG A C 1
ATOM 701 O O . ARG A 1 92 ? 15.375 -7.251 -27.911 1.00 47.41 92 ARG A O 1
#